Protein AF-A0A895XRS9-F1 (afdb_monomer_lite)

Foldseek 3Di:
DDPDPPDDDDDDDPVVQVVLCCCCVPVVVNHDSVVSVVVVVVVVVVVVVVVPDDPVRVVVVVVVVVVVVVDDPPDDD

Secondary structure (DSSP, 8-state):
-------------HHHHHHHHHHHHHTSSS--HHHHHHHHHHHHHHHHHHHHS-HHHHHHHHHHHHHHHT-------

Sequence (77 aa):
MRTGADETTIRVTKKNRDALASIAQTELGGASLDEALRSVIFEHQTRAAFARMNASQLADYQAEAQQLADIDPQVTE

Organism: NCBI:txid2811108

Radius of gyration: 17.96 Å; chains: 1; bounding box: 31×39×45 Å

Structure (mmCIF, N/CA/C/O backbone):
data_AF-A0A895XRS9-F1
#
_entry.id   AF-A0A895XRS9-F1
#
loop_
_atom_site.group_PDB
_atom_site.id
_atom_site.type_symbol
_atom_site.label_atom_id
_atom_site.label_alt_id
_atom_site.label_comp_id
_atom_site.label_asym_id
_atom_site.label_entity_id
_atom_site.label_seq_id
_atom_site.pdbx_PDB_ins_code
_atom_site.Cartn_x
_atom_site.Cartn_y
_atom_site.Cartn_z
_atom_site.occupancy
_atom_site.B_iso_or_equiv
_atom_site.auth_seq_id
_atom_site.auth_comp_id
_atom_site.auth_asym_id
_atom_site.auth_atom_id
_atom_site.pdbx_PDB_model_num
ATOM 1 N N . MET A 1 1 ? 3.146 -22.237 22.120 1.00 39.19 1 MET A N 1
ATOM 2 C CA . MET A 1 1 ? 3.779 -20.905 22.066 1.00 39.19 1 MET A CA 1
ATOM 3 C C . MET A 1 1 ? 3.114 -20.145 20.927 1.00 39.19 1 MET A C 1
ATOM 5 O O . MET A 1 1 ? 3.377 -20.457 19.778 1.00 39.19 1 MET A O 1
ATOM 9 N N . ARG A 1 2 ? 2.133 -19.284 21.226 1.00 44.62 2 ARG A N 1
ATOM 10 C CA . ARG A 1 2 ? 1.519 -18.412 20.213 1.00 44.62 2 ARG A CA 1
ATOM 11 C C . ARG A 1 2 ? 2.430 -17.196 20.094 1.00 44.62 2 ARG A C 1
ATOM 13 O O . ARG A 1 2 ? 2.521 -16.433 21.048 1.00 44.62 2 ARG A O 1
ATOM 20 N N . THR A 1 3 ? 3.141 -17.051 18.986 1.00 50.97 3 THR A N 1
ATOM 21 C CA . THR A 1 3 ? 3.743 -15.771 18.600 1.00 50.97 3 THR A CA 1
ATOM 22 C C . THR A 1 3 ? 2.596 -14.805 18.312 1.00 50.97 3 THR A C 1
ATOM 24 O O . THR A 1 3 ? 2.062 -14.794 17.208 1.00 50.97 3 THR A O 1
ATOM 27 N N . GLY A 1 4 ? 2.140 -14.073 19.331 1.00 54.09 4 GLY A N 1
ATOM 28 C CA . GLY A 1 4 ? 1.357 -12.863 19.097 1.00 54.09 4 GLY A CA 1
ATOM 29 C C . GLY A 1 4 ? 2.279 -11.866 18.408 1.00 54.09 4 GLY A C 1
ATOM 30 O O . GLY A 1 4 ? 3.413 -11.699 18.852 1.00 54.09 4 GLY A O 1
ATOM 31 N N . ALA A 1 5 ? 1.846 -11.296 17.286 1.00 65.12 5 ALA A N 1
ATOM 32 C CA . ALA A 1 5 ? 2.588 -10.218 16.649 1.00 65.12 5 ALA A CA 1
ATOM 33 C C . ALA A 1 5 ? 2.784 -9.087 17.673 1.00 65.12 5 ALA A C 1
ATOM 35 O O . ALA A 1 5 ? 1.862 -8.782 18.428 1.00 65.12 5 ALA A O 1
ATOM 36 N N . ASP A 1 6 ? 3.983 -8.511 17.732 1.00 82.75 6 ASP A N 1
ATOM 37 C CA . ASP A 1 6 ? 4.276 -7.363 18.591 1.00 82.75 6 ASP A CA 1
ATOM 38 C C . ASP A 1 6 ? 3.497 -6.156 18.037 1.00 82.75 6 ASP A C 1
ATOM 40 O O . ASP A 1 6 ? 3.894 -5.522 17.056 1.00 82.75 6 ASP A O 1
ATOM 44 N N . GLU A 1 7 ? 2.307 -5.909 18.585 1.00 84.50 7 GLU A N 1
ATOM 45 C CA . GLU A 1 7 ? 1.415 -4.850 18.120 1.00 84.50 7 GLU A CA 1
ATOM 46 C C . GLU A 1 7 ? 1.915 -3.486 18.604 1.00 84.50 7 GLU A C 1
ATOM 48 O O . GLU A 1 7 ? 2.185 -3.267 19.786 1.00 84.50 7 GLU A O 1
ATOM 53 N N . THR A 1 8 ? 2.008 -2.531 17.681 1.00 90.69 8 THR A N 1
ATOM 54 C CA . THR A 1 8 ? 2.415 -1.153 17.978 1.00 90.69 8 THR A CA 1
ATOM 55 C C . THR A 1 8 ? 1.354 -0.171 17.494 1.00 90.69 8 THR A C 1
ATOM 57 O O . THR A 1 8 ? 0.515 -0.495 16.655 1.00 90.69 8 THR A O 1
ATOM 60 N N . THR A 1 9 ? 1.343 1.044 18.048 1.00 92.12 9 THR A N 1
ATOM 61 C CA . THR A 1 9 ? 0.323 2.056 17.733 1.00 92.12 9 THR A CA 1
ATOM 62 C C . THR A 1 9 ? 0.933 3.267 17.037 1.00 92.12 9 THR A C 1
ATOM 64 O O . THR A 1 9 ? 1.887 3.866 17.529 1.00 92.12 9 THR A O 1
ATOM 67 N N . ILE A 1 10 ? 0.326 3.685 15.922 1.00 91.69 10 ILE A N 1
ATOM 68 C CA . ILE A 1 10 ? 0.690 4.901 15.184 1.00 91.69 10 ILE A CA 1
ATOM 69 C C . ILE A 1 10 ? -0.469 5.894 15.264 1.00 91.69 10 ILE A C 1
ATOM 71 O O . ILE A 1 10 ? -1.629 5.548 15.035 1.00 91.69 10 ILE A O 1
ATOM 75 N N . ARG A 1 11 ? -0.167 7.158 15.579 1.00 96.06 11 ARG A N 1
ATOM 76 C CA . ARG A 1 11 ? -1.171 8.229 15.562 1.00 96.06 11 ARG A CA 1
ATOM 77 C C . ARG A 1 11 ? -1.407 8.694 14.131 1.00 96.06 11 ARG A C 1
ATOM 79 O O . ARG A 1 11 ? -0.478 9.121 13.453 1.00 96.06 11 ARG A O 1
ATOM 86 N N . VAL A 1 12 ? -2.665 8.680 13.710 1.00 95.56 12 VAL A N 1
ATOM 87 C CA . VAL A 1 12 ? -3.104 9.170 12.400 1.00 95.56 12 VAL A CA 1
ATOM 88 C C . VAL A 1 12 ? -4.341 10.043 12.558 1.00 95.56 12 VAL A C 1
ATOM 90 O O . VAL A 1 12 ? -5.072 9.947 13.546 1.00 95.56 12 VAL A O 1
ATOM 93 N N . THR A 1 13 ? -4.594 10.910 11.581 1.00 98.19 13 THR A N 1
ATOM 94 C CA . THR A 1 13 ? -5.855 11.654 11.546 1.00 98.19 13 THR A CA 1
ATOM 95 C C . THR A 1 13 ? -7.014 10.697 11.279 1.00 98.19 13 THR A C 1
ATOM 97 O O . THR A 1 13 ? -6.856 9.672 10.610 1.00 98.19 13 THR A O 1
ATOM 100 N N . LYS A 1 14 ? -8.211 11.065 11.750 1.00 97.62 14 LYS A N 1
ATOM 101 C CA . LYS A 1 14 ? -9.438 10.307 11.470 1.00 97.62 14 LYS A CA 1
ATOM 102 C C . LYS A 1 14 ? -9.633 10.097 9.964 1.00 97.62 14 LYS A C 1
ATOM 104 O O . LYS A 1 14 ? -9.892 8.984 9.531 1.00 97.62 14 LYS A O 1
ATOM 109 N N . LYS A 1 15 ? -9.400 11.151 9.174 1.00 98.12 15 LYS A N 1
ATOM 110 C CA . LYS A 1 15 ? -9.484 11.118 7.710 1.00 98.12 15 LYS A CA 1
ATOM 111 C C . LYS A 1 15 ? -8.559 10.063 7.094 1.00 98.12 15 LYS A C 1
ATOM 113 O O . LYS A 1 15 ? -9.002 9.317 6.233 1.00 98.12 15 LYS A O 1
ATOM 118 N N . ASN A 1 16 ? -7.301 9.983 7.535 1.00 96.12 16 ASN A N 1
ATOM 119 C CA . ASN A 1 16 ? -6.345 9.020 6.979 1.00 96.12 16 ASN A CA 1
ATOM 120 C C . ASN A 1 16 ? -6.699 7.582 7.365 1.00 96.12 16 ASN A C 1
ATOM 122 O O . ASN A 1 16 ? -6.624 6.692 6.526 1.00 96.12 16 ASN A O 1
ATOM 126 N N . ARG A 1 17 ? -7.125 7.360 8.614 1.00 96.06 17 ARG A N 1
ATOM 127 C CA . ARG A 1 17 ? -7.619 6.052 9.059 1.00 96.06 17 ARG A CA 1
ATOM 128 C C . ARG A 1 17 ? -8.833 5.609 8.242 1.00 96.06 17 ARG A C 1
ATOM 130 O O . ARG A 1 17 ? -8.882 4.463 7.818 1.00 96.06 17 ARG A O 1
ATOM 137 N N . ASP A 1 18 ? -9.792 6.506 8.027 1.00 96.94 18 ASP A N 1
ATOM 138 C CA . ASP A 1 18 ? -11.021 6.195 7.292 1.00 96.94 18 ASP A CA 1
ATOM 139 C C . ASP A 1 18 ? -10.723 5.932 5.803 1.00 96.94 18 ASP A C 1
ATOM 141 O O . ASP A 1 18 ? -11.299 5.022 5.214 1.00 96.94 18 ASP A O 1
ATOM 145 N N . ALA A 1 19 ? -9.764 6.655 5.212 1.00 95.88 19 ALA A N 1
ATOM 146 C CA . ALA A 1 19 ? -9.275 6.369 3.863 1.00 95.88 19 ALA A CA 1
ATOM 147 C C . ALA A 1 19 ? -8.609 4.985 3.772 1.00 95.88 19 ALA A C 1
ATOM 149 O O . ALA A 1 19 ? -8.915 4.222 2.860 1.00 95.88 19 ALA A O 1
ATOM 150 N N . LEU A 1 20 ? -7.754 4.630 4.739 1.00 94.81 20 LEU A N 1
ATOM 151 C CA . LEU A 1 20 ? -7.115 3.313 4.779 1.00 94.81 20 LEU A CA 1
ATOM 152 C C . LEU A 1 20 ? -8.143 2.187 4.968 1.00 94.81 20 LEU A C 1
ATOM 154 O O . LEU A 1 20 ? -8.044 1.154 4.315 1.00 94.81 20 LEU A O 1
ATOM 158 N N . ALA A 1 21 ? -9.160 2.406 5.808 1.00 95.25 21 ALA A N 1
ATOM 159 C CA . ALA A 1 21 ? -10.267 1.468 5.984 1.00 95.25 21 ALA A CA 1
ATOM 160 C C . ALA A 1 21 ? -11.079 1.288 4.693 1.00 95.25 21 ALA A C 1
ATOM 162 O O . ALA A 1 21 ? -11.480 0.172 4.374 1.00 95.25 21 ALA A O 1
ATOM 163 N N . SER A 1 22 ? -11.291 2.369 3.933 1.00 94.88 22 SER A N 1
ATOM 164 C CA . SER A 1 22 ? -11.948 2.291 2.628 1.00 94.88 22 SER A CA 1
ATOM 165 C C . SER A 1 22 ? -11.151 1.419 1.664 1.00 94.88 22 SER A C 1
ATOM 167 O O . SER A 1 22 ? -11.723 0.483 1.123 1.00 94.88 22 SER A O 1
ATOM 169 N N . ILE A 1 23 ? -9.843 1.664 1.510 1.00 93.69 23 ILE A N 1
ATOM 170 C CA . ILE A 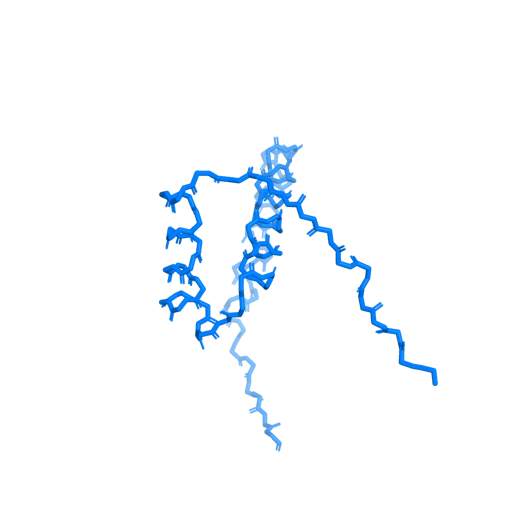1 23 ? -8.958 0.864 0.642 1.00 93.69 23 ILE A CA 1
ATOM 171 C C . ILE A 1 23 ? -9.030 -0.617 1.028 1.00 93.69 23 ILE A C 1
ATOM 173 O O . ILE A 1 23 ? -9.242 -1.478 0.174 1.00 93.69 23 ILE A O 1
ATOM 177 N N . ALA A 1 24 ? -8.928 -0.911 2.327 1.00 93.50 24 ALA A N 1
ATOM 178 C CA . ALA A 1 24 ? -9.009 -2.273 2.841 1.00 93.50 24 ALA A CA 1
ATOM 179 C C . ALA A 1 24 ? -10.311 -2.977 2.410 1.00 93.50 24 ALA A C 1
ATOM 181 O O . ALA A 1 24 ? -10.300 -4.133 1.982 1.00 93.50 24 ALA A O 1
ATOM 182 N N . GLN A 1 25 ? -11.434 -2.256 2.461 1.00 92.56 25 GLN A N 1
ATOM 183 C CA . GLN A 1 25 ? -12.748 -2.801 2.145 1.00 92.56 25 GLN A CA 1
ATOM 184 C C . GLN A 1 25 ? -13.038 -2.894 0.642 1.00 92.56 25 GLN A C 1
ATOM 186 O O . GLN A 1 25 ? -13.681 -3.856 0.218 1.00 92.56 25 GLN A O 1
ATOM 191 N N . THR A 1 26 ? -12.626 -1.898 -0.145 1.00 91.75 26 THR A N 1
ATOM 192 C C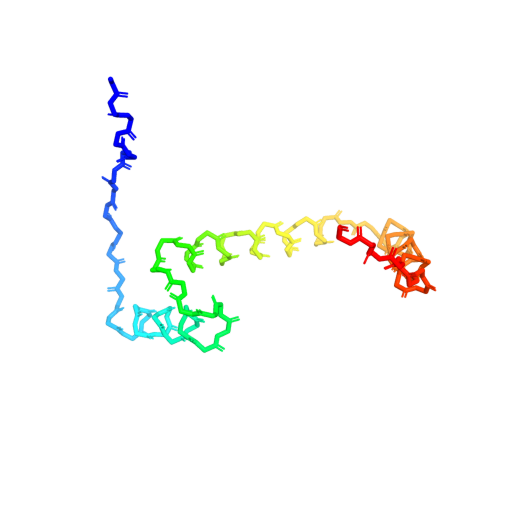A . THR A 1 26 ? -13.035 -1.757 -1.552 1.00 91.75 26 THR A CA 1
ATOM 193 C C . THR A 1 26 ? -12.022 -2.316 -2.536 1.00 91.75 26 THR A C 1
ATOM 195 O O . THR A 1 26 ? -12.418 -2.816 -3.582 1.00 91.75 26 THR A O 1
ATOM 198 N N . GLU A 1 27 ? -10.732 -2.225 -2.222 1.00 89.81 27 GLU A N 1
ATOM 199 C CA . GLU A 1 27 ? -9.645 -2.573 -3.146 1.00 89.81 27 GLU A CA 1
ATOM 200 C C . GLU A 1 27 ? -8.962 -3.884 -2.750 1.00 89.81 27 GLU A C 1
ATOM 202 O O . GLU A 1 27 ? -8.503 -4.625 -3.613 1.00 89.81 27 GLU A O 1
ATOM 207 N N . LEU A 1 28 ? -8.945 -4.205 -1.451 1.00 90.25 28 LEU A N 1
ATOM 208 C CA . LEU A 1 28 ? -8.253 -5.379 -0.905 1.00 90.25 28 LEU A CA 1
ATOM 209 C C . LEU A 1 28 ? -9.204 -6.488 -0.424 1.00 90.25 28 LEU A C 1
ATOM 211 O O . LEU A 1 28 ? -8.820 -7.331 0.380 1.00 90.25 28 LEU A O 1
ATOM 215 N N . GLY A 1 29 ? -10.455 -6.493 -0.893 1.00 90.56 29 GLY A N 1
ATOM 216 C CA . GLY A 1 29 ? -11.390 -7.600 -0.652 1.00 90.56 29 GLY A CA 1
ATOM 217 C C . GLY A 1 29 ? -11.853 -7.766 0.800 1.00 90.56 29 GLY A C 1
ATOM 218 O O . GLY A 1 29 ? -12.214 -8.871 1.195 1.00 90.56 29 GLY A O 1
ATOM 219 N N . GLY A 1 30 ? -11.861 -6.693 1.599 1.00 89.31 30 GLY A N 1
ATOM 220 C CA . GLY A 1 30 ? -12.239 -6.760 3.016 1.00 89.31 30 GLY A CA 1
ATOM 221 C C . GLY A 1 30 ? -11.072 -7.066 3.956 1.00 89.31 30 GLY A C 1
ATOM 222 O O . GLY A 1 30 ? -11.286 -7.638 5.023 1.00 89.31 30 GLY A O 1
ATOM 223 N N . ALA A 1 31 ? -9.853 -6.696 3.563 1.00 92.50 31 ALA A N 1
ATOM 224 C CA . ALA A 1 31 ? -8.658 -6.846 4.382 1.00 92.50 31 ALA A CA 1
ATOM 225 C C . ALA A 1 31 ? -8.747 -6.059 5.705 1.00 92.50 31 ALA A C 1
ATOM 227 O O . ALA A 1 31 ? -9.501 -5.093 5.852 1.00 92.50 31 ALA A O 1
ATOM 228 N N . SER A 1 32 ? -7.928 -6.447 6.678 1.00 93.44 32 SER A N 1
ATOM 229 C CA . SER A 1 32 ? -7.728 -5.682 7.909 1.00 93.44 32 SER A CA 1
ATOM 230 C C . SER A 1 32 ? -6.941 -4.385 7.660 1.00 93.44 32 SER A C 1
ATOM 232 O O . SER A 1 32 ? -6.264 -4.213 6.645 1.00 93.44 32 SER A O 1
ATOM 234 N N . LEU A 1 33 ? -6.975 -3.460 8.627 1.00 92.81 33 LEU A N 1
ATOM 235 C CA . LEU A 1 33 ? -6.172 -2.231 8.562 1.00 92.81 33 LEU A CA 1
ATOM 236 C C . LEU A 1 33 ? -4.659 -2.502 8.561 1.00 92.81 33 LEU A C 1
ATOM 238 O O . LEU A 1 33 ? -3.922 -1.731 7.950 1.00 92.81 33 LEU A O 1
ATOM 242 N N . ASP A 1 34 ? -4.195 -3.566 9.224 1.00 91.88 34 ASP A N 1
ATOM 243 C CA . ASP A 1 34 ? -2.774 -3.939 9.218 1.00 91.88 34 ASP A CA 1
ATOM 244 C C . ASP A 1 34 ? -2.347 -4.452 7.838 1.00 91.88 34 ASP A C 1
ATOM 246 O O . ASP A 1 34 ? -1.317 -4.044 7.308 1.00 91.88 34 ASP A O 1
ATOM 250 N N . GLU A 1 35 ? -3.176 -5.275 7.197 1.00 92.69 35 GLU A N 1
ATOM 251 C CA . GLU A 1 35 ? -2.935 -5.750 5.829 1.00 92.69 35 GLU A CA 1
ATOM 252 C C . GLU A 1 35 ? -2.966 -4.602 4.816 1.00 92.69 35 GLU A C 1
ATOM 254 O O . GLU A 1 35 ? -2.080 -4.505 3.964 1.00 92.69 35 GLU A O 1
ATOM 259 N N . ALA A 1 36 ? -3.915 -3.673 4.954 1.00 94.62 36 ALA A N 1
ATOM 260 C CA . ALA A 1 36 ? -3.946 -2.468 4.134 1.00 94.62 36 ALA A CA 1
ATOM 261 C C . ALA A 1 36 ? -2.692 -1.605 4.341 1.00 94.62 36 ALA A C 1
ATOM 263 O O . ALA A 1 36 ? -2.103 -1.122 3.372 1.00 94.62 36 ALA A O 1
ATOM 264 N N . LEU A 1 37 ? -2.228 -1.451 5.587 1.00 93.69 37 LEU A N 1
ATOM 265 C CA . LEU A 1 37 ? -0.988 -0.737 5.885 1.00 93.69 37 LEU A CA 1
ATOM 266 C C . LEU A 1 37 ? 0.231 -1.427 5.253 1.00 93.69 37 LEU A C 1
ATOM 268 O O . LEU A 1 37 ? 1.077 -0.746 4.671 1.00 93.69 37 LEU A O 1
ATOM 272 N N . ARG A 1 38 ? 0.312 -2.763 5.307 1.00 93.88 38 ARG A N 1
ATOM 273 C CA . ARG A 1 38 ? 1.374 -3.536 4.638 1.00 93.88 38 ARG A CA 1
ATOM 274 C C . ARG A 1 38 ? 1.362 -3.330 3.127 1.00 93.88 38 ARG A C 1
ATOM 276 O O . ARG A 1 38 ? 2.433 -3.139 2.555 1.00 93.88 38 ARG A O 1
ATOM 283 N N . SER A 1 39 ? 0.185 -3.299 2.500 1.00 93.31 39 SER A N 1
ATOM 284 C CA . SER A 1 39 ? 0.053 -3.006 1.065 1.00 93.31 39 SER A CA 1
ATOM 285 C C . SER A 1 39 ? 0.610 -1.622 0.725 1.00 93.31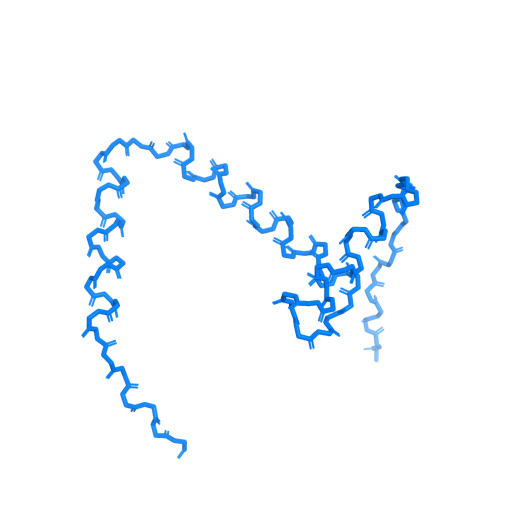 39 SER A C 1
ATOM 287 O O . SER A 1 39 ? 1.452 -1.490 -0.161 1.00 93.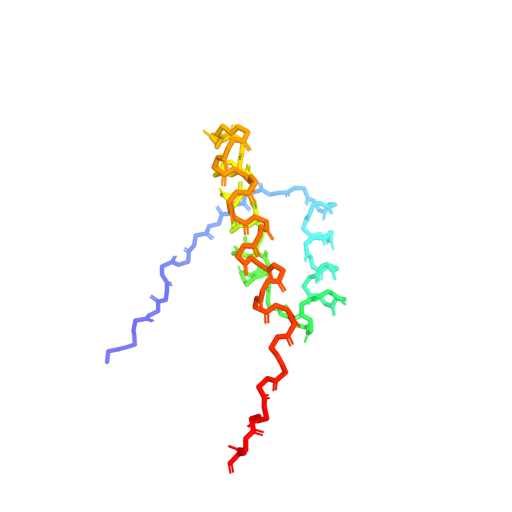31 39 SER A O 1
ATOM 289 N N . VAL A 1 40 ? 0.241 -0.593 1.495 1.00 92.88 40 VAL A N 1
ATOM 290 C CA . VAL A 1 40 ? 0.739 0.780 1.288 1.00 92.88 40 VAL A CA 1
ATOM 291 C C . VAL A 1 40 ? 2.260 0.867 1.461 1.00 92.88 40 VAL A C 1
ATOM 293 O O . VAL A 1 40 ? 2.937 1.551 0.689 1.00 92.88 40 VAL A O 1
ATOM 296 N N . ILE A 1 41 ? 2.823 0.168 2.453 1.00 95.25 41 ILE A N 1
ATOM 297 C CA . ILE A 1 41 ? 4.279 0.101 2.654 1.00 95.25 41 ILE A CA 1
ATOM 298 C C . ILE A 1 41 ? 4.954 -0.559 1.449 1.00 95.25 41 ILE A C 1
ATOM 300 O O . ILE A 1 41 ? 5.938 -0.024 0.931 1.00 95.25 41 ILE A O 1
ATOM 304 N N . PHE A 1 42 ? 4.418 -1.688 0.987 1.00 94.69 42 PHE A N 1
ATOM 305 C CA . PHE A 1 42 ? 4.939 -2.406 -0.170 1.00 94.69 42 PHE A CA 1
ATOM 306 C C . PHE A 1 42 ? 4.903 -1.542 -1.436 1.00 94.69 42 PHE A C 1
ATOM 308 O O . PHE A 1 42 ? 5.908 -1.430 -2.140 1.00 94.69 42 PHE A O 1
ATOM 315 N N . GLU A 1 43 ? 3.792 -0.857 -1.703 1.00 93.56 43 GLU A N 1
ATOM 316 C CA . GLU A 1 43 ? 3.681 0.072 -2.828 1.00 93.56 43 GLU A CA 1
ATOM 317 C C . GLU A 1 43 ? 4.712 1.198 -2.754 1.00 93.56 43 GLU A C 1
ATOM 319 O O . GLU A 1 43 ? 5.351 1.525 -3.756 1.00 93.56 43 GLU A O 1
ATOM 324 N N . HIS A 1 44 ? 4.896 1.799 -1.575 1.00 94.81 44 HIS A N 1
ATOM 325 C CA . HIS A 1 44 ? 5.889 2.851 -1.391 1.00 94.81 44 HIS A CA 1
ATOM 326 C C . HIS A 1 44 ? 7.305 2.343 -1.690 1.00 94.81 44 HIS A C 1
ATOM 328 O O . HIS A 1 44 ? 8.049 2.980 -2.440 1.00 94.81 44 HIS A O 1
ATOM 334 N N . GLN A 1 45 ? 7.667 1.176 -1.151 1.00 95.50 45 GLN A N 1
ATOM 335 C CA . GLN A 1 45 ? 8.965 0.542 -1.390 1.00 95.50 45 GLN A CA 1
ATOM 336 C C . GLN A 1 45 ? 9.167 0.197 -2.868 1.00 95.50 45 GLN A C 1
ATOM 338 O O . GLN A 1 45 ? 10.255 0.412 -3.404 1.00 95.50 45 GLN A O 1
ATOM 343 N N . THR A 1 46 ? 8.111 -0.262 -3.534 1.00 93.56 46 THR A N 1
ATOM 344 C CA . THR A 1 46 ? 8.105 -0.596 -4.961 1.00 93.56 46 THR A CA 1
ATOM 345 C C . THR A 1 46 ? 8.339 0.646 -5.818 1.00 93.56 46 THR A C 1
ATOM 347 O O . THR A 1 46 ? 9.251 0.668 -6.643 1.00 93.56 46 THR A O 1
ATOM 350 N N . ARG A 1 47 ? 7.602 1.738 -5.569 1.00 93.00 47 ARG A N 1
ATOM 351 C CA . ARG A 1 47 ? 7.814 3.029 -6.251 1.00 93.00 47 ARG A CA 1
ATOM 352 C C . ARG A 1 47 ? 9.236 3.549 -6.033 1.00 93.00 47 ARG A C 1
ATOM 354 O O . ARG A 1 47 ? 9.869 4.021 -6.973 1.00 93.00 47 ARG A O 1
ATOM 361 N N . ALA A 1 48 ? 9.761 3.424 -4.813 1.00 93.88 48 ALA A N 1
ATOM 362 C CA . ALA A 1 48 ? 11.134 3.808 -4.501 1.00 93.88 48 ALA A CA 1
ATOM 363 C C . ALA A 1 48 ? 12.172 2.921 -5.211 1.00 93.88 48 ALA A C 1
ATOM 365 O O . ALA A 1 48 ? 13.234 3.415 -5.583 1.00 93.88 48 ALA A O 1
ATOM 366 N N . ALA A 1 49 ? 11.891 1.630 -5.401 1.00 91.94 49 ALA A N 1
ATOM 367 C CA . ALA A 1 49 ? 12.749 0.730 -6.165 1.00 91.94 49 ALA A CA 1
ATOM 368 C C . ALA A 1 49 ? 12.789 1.123 -7.645 1.00 91.94 49 ALA A C 1
ATOM 370 O O . ALA A 1 49 ? 13.880 1.306 -8.181 1.00 91.94 49 ALA A O 1
ATOM 371 N N . PHE A 1 50 ? 11.628 1.358 -8.264 1.00 90.19 50 PHE A N 1
ATOM 372 C CA . PHE A 1 50 ? 11.548 1.827 -9.649 1.00 90.19 50 PHE A CA 1
ATOM 373 C C . PHE A 1 50 ? 12.231 3.180 -9.854 1.00 90.19 50 PHE A C 1
ATOM 375 O O . PHE A 1 50 ? 12.951 3.355 -10.829 1.00 90.19 50 PHE A O 1
ATOM 382 N N . ALA A 1 51 ? 12.092 4.114 -8.910 1.00 91.00 51 ALA A N 1
ATOM 383 C CA . ALA A 1 51 ? 12.744 5.422 -8.997 1.00 91.00 51 ALA A CA 1
ATOM 384 C C . ALA A 1 51 ? 14.285 5.350 -8.998 1.00 91.00 51 ALA A C 1
ATOM 386 O O . ALA A 1 51 ? 14.938 6.297 -9.428 1.00 91.00 51 ALA A O 1
ATOM 387 N N . ARG A 1 52 ? 14.875 4.251 -8.504 1.00 92.62 52 ARG A N 1
ATOM 388 C CA . ARG A 1 52 ? 16.330 4.020 -8.530 1.00 92.62 52 ARG A CA 1
ATOM 389 C C . ARG A 1 52 ? 16.814 3.338 -9.810 1.00 92.62 52 ARG A C 1
ATOM 391 O O . ARG A 1 52 ? 18.022 3.305 -10.033 1.00 92.62 52 ARG A O 1
ATOM 398 N N . MET A 1 53 ? 15.915 2.771 -10.612 1.00 92.25 53 MET A N 1
ATOM 399 C CA . MET A 1 53 ? 16.281 2.111 -11.864 1.00 92.25 53 MET A CA 1
ATOM 400 C C . MET A 1 53 ? 16.662 3.146 -12.921 1.00 92.25 53 MET A C 1
ATOM 402 O O . MET A 1 53 ? 16.054 4.212 -13.022 1.00 92.25 53 MET A O 1
ATOM 406 N N . ASN A 1 54 ? 17.664 2.823 -13.736 1.00 90.75 54 ASN A N 1
ATOM 407 C CA . ASN A 1 54 ? 17.946 3.587 -14.947 1.00 90.75 54 ASN A CA 1
ATOM 408 C C . ASN A 1 54 ? 17.008 3.163 -16.099 1.00 90.75 54 ASN A C 1
ATOM 410 O O . ASN A 1 54 ? 16.277 2.176 -16.001 1.00 90.75 54 ASN A O 1
ATOM 414 N N . ALA A 1 55 ? 17.029 3.911 -17.206 1.00 88.69 55 ALA A N 1
ATOM 415 C CA . ALA A 1 55 ? 16.112 3.684 -18.324 1.00 88.69 55 ALA A CA 1
ATOM 416 C C . ALA A 1 55 ? 16.252 2.292 -18.969 1.00 88.69 55 ALA A C 1
ATOM 418 O O . ALA A 1 55 ? 15.240 1.719 -19.363 1.00 88.69 55 ALA A O 1
ATOM 419 N N . SER A 1 56 ? 17.467 1.731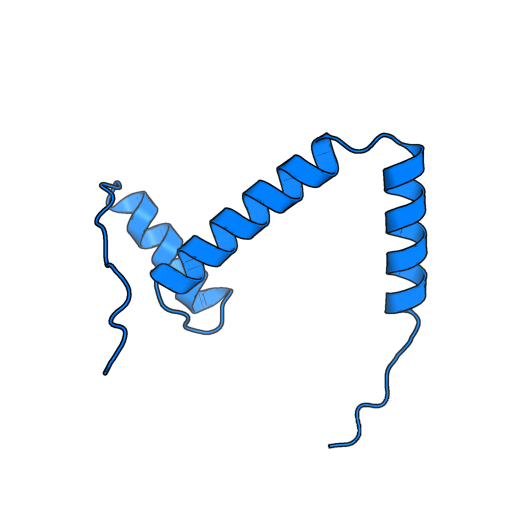 -19.052 1.00 88.19 56 SER A N 1
ATOM 420 C CA . SER A 1 56 ? 17.665 0.390 -19.619 1.00 88.19 56 SER A CA 1
ATOM 421 C C . SER A 1 56 ? 17.140 -0.697 -18.682 1.00 88.19 56 SER A C 1
ATOM 423 O O . SER A 1 56 ? 16.431 -1.583 -19.128 1.00 88.19 56 SER A O 1
ATOM 425 N N . GLN A 1 57 ? 17.390 -0.578 -17.376 1.00 90.19 57 GLN A N 1
ATOM 426 C CA . GLN A 1 57 ? 16.865 -1.509 -16.370 1.00 90.19 57 GLN A CA 1
ATOM 427 C C . GLN A 1 57 ? 15.334 -1.508 -16.326 1.00 90.19 57 GLN A C 1
ATOM 429 O O . GLN A 1 57 ? 14.717 -2.559 -16.174 1.00 90.19 57 GLN A O 1
ATOM 434 N N . LEU A 1 58 ? 14.718 -0.331 -16.461 1.00 88.81 58 LEU A N 1
ATOM 435 C CA . LEU A 1 58 ? 13.265 -0.222 -16.518 1.00 88.81 58 LEU A CA 1
ATOM 436 C C . LEU A 1 58 ? 12.702 -0.846 -17.805 1.00 88.81 58 LEU A C 1
ATOM 438 O O . LEU A 1 58 ? 11.677 -1.521 -17.743 1.00 88.81 58 LEU A O 1
ATOM 442 N N . ALA A 1 59 ? 13.369 -0.646 -18.946 1.00 89.44 59 ALA A N 1
ATOM 443 C CA . ALA A 1 59 ? 12.971 -1.243 -20.219 1.00 89.44 59 ALA A CA 1
ATOM 444 C C . ALA A 1 59 ? 13.075 -2.776 -20.193 1.00 89.44 59 ALA A C 1
ATOM 446 O O . ALA A 1 59 ? 12.145 -3.450 -20.632 1.00 89.44 59 ALA A O 1
ATOM 447 N N . ASP A 1 60 ? 14.154 -3.320 -19.623 1.00 90.81 60 ASP A N 1
ATOM 448 C CA . ASP A 1 60 ? 14.341 -4.767 -19.467 1.00 90.81 60 ASP A CA 1
ATOM 449 C C . ASP A 1 60 ? 13.236 -5.371 -18.587 1.00 90.81 60 ASP A C 1
ATOM 451 O O . ASP A 1 60 ? 12.602 -6.352 -18.973 1.00 90.81 60 ASP A O 1
ATOM 455 N N . TYR A 1 61 ? 12.931 -4.732 -17.450 1.00 87.56 61 TYR A N 1
ATOM 456 C CA . TYR A 1 61 ? 11.835 -5.155 -16.574 1.00 87.56 61 TYR A CA 1
ATOM 457 C C . TYR A 1 61 ? 10.472 -5.133 -17.284 1.00 87.56 61 TYR A C 1
ATOM 459 O O . TYR A 1 61 ? 9.686 -6.068 -17.154 1.00 87.56 61 TYR A O 1
ATOM 467 N N . GLN A 1 62 ? 10.178 -4.076 -18.048 1.00 89.94 62 GLN A N 1
ATOM 468 C CA . GLN A 1 62 ? 8.924 -3.971 -18.802 1.00 89.94 62 GLN A CA 1
ATOM 469 C C . GLN A 1 62 ? 8.819 -5.037 -19.896 1.00 89.94 62 GLN A C 1
ATOM 471 O O . GLN A 1 62 ? 7.738 -5.585 -20.107 1.00 89.94 62 GLN A O 1
ATOM 476 N N . ALA A 1 63 ? 9.927 -5.346 -20.572 1.00 91.00 63 ALA A N 1
ATOM 477 C CA . ALA A 1 63 ? 9.967 -6.389 -21.588 1.00 91.00 63 ALA A CA 1
ATOM 478 C C . ALA A 1 63 ? 9.710 -7.778 -20.984 1.00 91.00 63 ALA A C 1
ATOM 480 O O . ALA A 1 63 ? 8.904 -8.533 -21.523 1.00 91.00 63 ALA A O 1
ATOM 481 N N . GLU A 1 64 ? 10.337 -8.097 -19.849 1.00 87.50 64 GLU A N 1
ATOM 482 C CA . GLU A 1 64 ? 10.092 -9.350 -19.124 1.00 87.50 64 GLU A CA 1
ATOM 483 C C . GLU A 1 64 ? 8.639 -9.440 -18.629 1.00 87.50 64 GLU A C 1
ATOM 485 O O . GLU A 1 64 ? 7.974 -10.457 -18.826 1.00 87.50 64 GLU A O 1
ATOM 490 N N . ALA A 1 65 ? 8.105 -8.357 -18.057 1.00 86.81 65 ALA A N 1
ATOM 491 C CA . ALA A 1 65 ? 6.719 -8.306 -17.597 1.00 86.81 65 ALA A CA 1
ATOM 492 C C . ALA A 1 65 ? 5.716 -8.540 -18.740 1.00 86.81 65 ALA A C 1
ATOM 494 O O . ALA A 1 65 ? 4.732 -9.255 -18.551 1.00 86.81 65 ALA A O 1
ATOM 495 N N . GLN A 1 66 ? 5.977 -7.983 -19.927 1.00 86.25 66 GLN A N 1
AT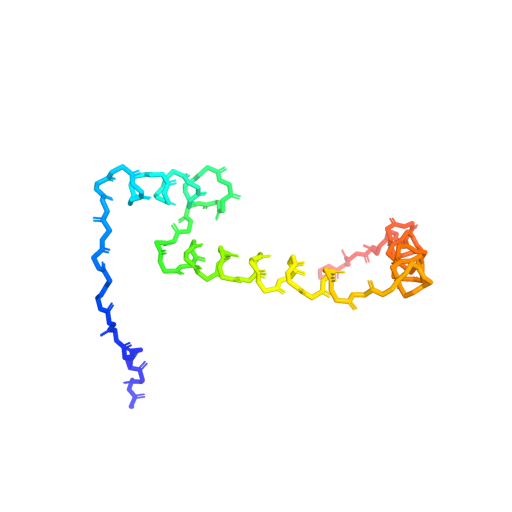OM 496 C CA . GLN A 1 66 ? 5.146 -8.215 -21.108 1.00 86.25 66 GLN A CA 1
ATOM 497 C C . GLN A 1 66 ? 5.186 -9.684 -21.544 1.00 86.25 66 GLN A C 1
ATOM 499 O O . GLN A 1 66 ? 4.138 -10.274 -21.787 1.00 86.25 66 GLN A O 1
ATOM 504 N N . GLN A 1 67 ? 6.375 -10.295 -21.579 1.00 86.69 67 GLN A N 1
ATOM 505 C CA . GLN A 1 67 ? 6.519 -11.712 -21.926 1.00 86.69 67 GLN A CA 1
ATOM 506 C C . GLN A 1 67 ? 5.746 -12.620 -20.966 1.00 86.69 67 GLN A C 1
ATOM 508 O O . GLN A 1 67 ? 5.151 -13.599 -21.402 1.00 86.69 67 GLN A O 1
ATOM 513 N N . LEU A 1 68 ? 5.736 -12.294 -19.670 1.00 83.31 68 LEU A N 1
ATOM 514 C CA . LEU A 1 68 ? 4.974 -13.039 -18.668 1.00 83.31 68 LEU A CA 1
ATOM 515 C C . LEU A 1 68 ? 3.462 -12.836 -18.806 1.00 83.31 68 LEU A C 1
ATOM 517 O O . LEU A 1 68 ? 2.718 -13.790 -18.619 1.00 83.31 68 LEU A O 1
ATOM 521 N N . ALA A 1 69 ? 3.007 -11.626 -19.141 1.00 79.69 69 ALA A N 1
ATOM 522 C CA . ALA A 1 69 ? 1.588 -11.345 -19.364 1.00 79.69 69 ALA A CA 1
ATOM 523 C C . ALA A 1 69 ? 1.022 -12.088 -20.586 1.00 79.69 69 ALA A C 1
ATOM 525 O O . ALA A 1 69 ? -0.155 -12.442 -20.599 1.00 79.69 69 ALA A O 1
ATOM 526 N N . ASP A 1 70 ? 1.862 -12.341 -21.591 1.00 78.56 70 ASP A N 1
ATOM 527 C CA . ASP A 1 70 ? 1.490 -13.091 -22.793 1.00 78.56 70 ASP A CA 1
ATOM 528 C C . ASP A 1 70 ? 1.426 -14.615 -22.550 1.00 78.56 70 ASP A C 1
ATOM 530 O O . ASP A 1 70 ? 0.894 -15.360 -23.378 1.00 78.56 70 ASP A O 1
ATOM 534 N N . ILE A 1 71 ? 1.945 -15.098 -21.416 1.00 80.88 71 ILE A N 1
ATOM 535 C CA . ILE A 1 71 ? 1.801 -16.490 -20.987 1.00 80.88 71 ILE A CA 1
ATOM 536 C C . ILE A 1 71 ? 0.492 -16.593 -20.197 1.00 80.88 71 ILE A C 1
ATOM 538 O O . ILE A 1 71 ? 0.382 -16.043 -19.108 1.00 80.88 71 ILE A O 1
ATOM 542 N N . ASP A 1 72 ? -0.490 -17.326 -20.728 1.00 61.09 72 ASP A N 1
ATOM 543 C CA . ASP A 1 72 ? -1.697 -17.740 -20.000 1.00 61.09 72 ASP A CA 1
ATOM 544 C C . ASP A 1 72 ? -1.429 -19.100 -19.327 1.00 61.09 72 ASP A C 1
ATOM 546 O O . ASP A 1 72 ? -1.546 -20.146 -19.982 1.00 61.09 72 ASP A O 1
ATOM 550 N N . PRO A 1 73 ? -0.975 -19.147 -18.058 1.00 63.34 73 PRO A N 1
ATOM 551 C CA . PRO A 1 73 ? -0.800 -20.416 -17.380 1.00 63.34 73 PRO A CA 1
ATOM 552 C C . PRO A 1 73 ? -2.176 -21.045 -17.157 1.00 63.34 73 PRO A C 1
ATOM 554 O O . PRO A 1 73 ? -2.966 -20.584 -16.337 1.00 63.34 73 PRO A O 1
ATOM 557 N N . GLN A 1 74 ? -2.438 -22.152 -17.853 1.00 60.38 74 GLN A N 1
ATOM 558 C CA . GLN A 1 74 ? -3.541 -23.058 -17.542 1.00 60.38 74 GLN A CA 1
ATOM 559 C C . GLN A 1 74 ? -3.285 -23.670 -16.155 1.00 60.38 74 GLN A C 1
ATOM 561 O O . GLN A 1 74 ? -2.679 -24.736 -16.027 1.00 60.38 74 GLN A O 1
ATOM 566 N N . VAL A 1 75 ? -3.690 -22.968 -15.098 1.00 64.94 75 VAL A N 1
ATOM 567 C CA . VAL A 1 75 ? -3.619 -23.476 -13.728 1.00 64.94 75 VAL A CA 1
ATOM 568 C C . VAL A 1 75 ? -4.696 -24.548 -13.592 1.00 64.94 75 VAL A C 1
ATOM 570 O O . VAL A 1 75 ? -5.886 -24.251 -13.569 1.00 64.94 75 VAL A O 1
ATOM 573 N N . THR A 1 76 ? -4.269 -25.809 -13.566 1.00 57.62 76 THR A N 1
ATOM 574 C CA . THR A 1 76 ? -5.144 -26.939 -13.237 1.00 57.62 76 THR A CA 1
ATOM 575 C C . THR A 1 76 ? -5.060 -27.153 -11.726 1.00 57.62 76 THR A C 1
ATOM 577 O O . THR A 1 76 ? -3.951 -27.319 -11.215 1.00 57.62 76 THR A O 1
ATOM 580 N N . GLU A 1 77 ? -6.201 -27.077 -11.034 1.00 56.44 77 GLU A N 1
ATOM 581 C CA . GLU A 1 77 ? -6.326 -27.321 -9.583 1.00 56.44 77 GLU A CA 1
ATOM 582 C C . GLU A 1 77 ? -6.063 -28.782 -9.191 1.00 56.44 77 GLU A C 1
ATOM 584 O O . GLU A 1 77 ? -6.465 -29.695 -9.954 1.00 56.44 77 GLU A O 1
#

pLDDT: mean 86.43, std 13.31, range [39.19, 98.19]